Protein AF-A0A3D4XBX3-F1 (afdb_monomer)

Foldseek 3Di:
DVLVVLVVVCVVVVHDLVRVCVVVVHDSVVNVVD

Nearest PDB structures (foldseek):
  7o81-assembly1_AU  TM=9.696E-01  e=1.049E-01  Oryctolagus cuniculus
  3zkc-assembly1_B  TM=9.265E-01  e=9.058E-02  Bacillus subtilis subsp. subtilis str. 168
  1b0n-assembly1_A  TM=9.002E-01  e=1.049E-01  Bacillus subtilis
  1r69-assembly1_A  TM=9.752E-01  e=2.180E-01  Phage 434
  4yrv-assembly1_A  TM=6.255E-01  e=8.459E+00  Nostoc sp. PCC 7120 = FACHB-418

Radius of gyration: 8.62 Å; Cα contacts (8 Å, |Δi|>4): 25; chains: 1; bounding box: 19×14×20 Å

Sequence (34 aa):
MLSENIKALRKSKGLSQQELAVKLNIVRQTVSKW

pLDDT: mean 90.48, std 5.4, range [66.0, 95.12]

Structure (mmCIF, N/CA/C/O backbone):
data_AF-A0A3D4XBX3-F1
#
_entry.id   AF-A0A3D4XBX3-F1
#
loop_
_atom_site.group_PDB
_atom_site.id
_atom_site.type_symbol
_atom_site.label_atom_id
_atom_site.label_alt_id
_atom_site.label_comp_id
_atom_site.label_asym_id
_atom_site.label_entity_id
_atom_site.label_seq_id
_atom_site.pdbx_PDB_ins_code
_atom_site.Cartn_x
_atom_site.Cartn_y
_atom_site.Cartn_z
_atom_site.occupancy
_atom_site.B_iso_or_equiv
_atom_site.auth_seq_id
_atom_site.auth_comp_id
_atom_site.auth_asym_id
_atom_site.auth_atom_id
_atom_site.pdbx_PDB_model_num
ATOM 1 N N . MET A 1 1 ? 7.073 9.987 7.092 1.00 66.00 1 MET A N 1
ATOM 2 C CA . MET A 1 1 ? 5.833 9.204 7.305 1.00 66.00 1 MET A CA 1
ATOM 3 C C . MET A 1 1 ? 4.935 9.274 6.066 1.00 66.00 1 MET A C 1
ATOM 5 O O . MET A 1 1 ? 3.8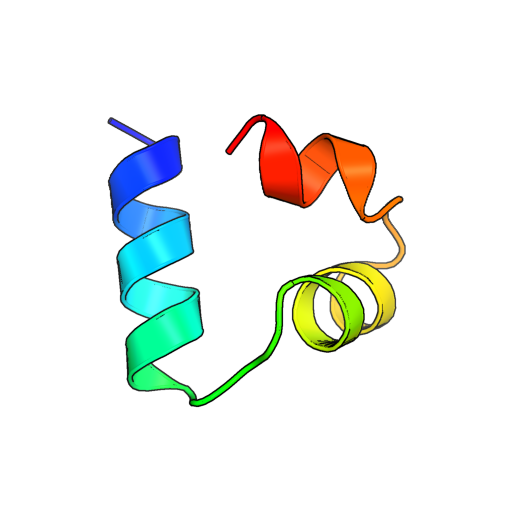25 9.776 6.132 1.00 66.00 1 MET A O 1
ATOM 9 N N . LEU A 1 2 ? 5.425 8.819 4.908 1.00 77.94 2 LEU A N 1
ATOM 10 C CA . LEU A 1 2 ? 4.640 8.801 3.662 1.00 77.94 2 LEU A CA 1
ATOM 11 C C . LEU A 1 2 ? 3.869 7.479 3.522 1.00 77.94 2 LEU A C 1
ATOM 13 O O . LEU A 1 2 ? 2.710 7.471 3.122 1.00 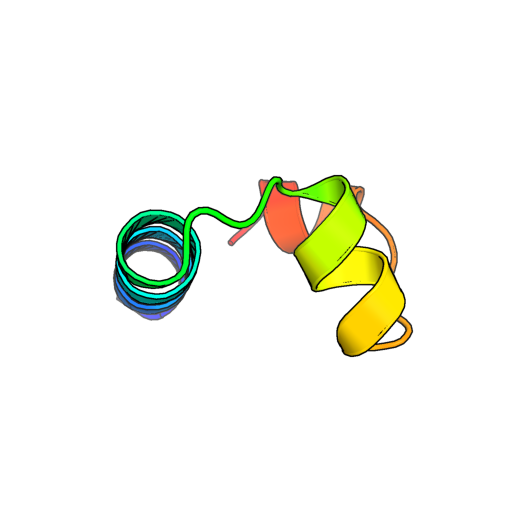77.94 2 LEU A O 1
ATOM 17 N N . SER A 1 3 ? 4.503 6.392 3.959 1.00 84.75 3 SER A N 1
ATOM 18 C CA . SER A 1 3 ? 3.950 5.047 4.101 1.00 84.75 3 SER A CA 1
ATOM 19 C C . SER A 1 3 ? 2.639 5.014 4.892 1.00 84.75 3 SER A C 1
ATOM 21 O O . SER A 1 3 ? 1.584 4.639 4.382 1.00 84.75 3 SER A O 1
ATOM 23 N N . GLU A 1 4 ? 2.669 5.528 6.122 1.00 88.38 4 GLU A N 1
ATOM 24 C CA . GLU A 1 4 ? 1.496 5.565 7.004 1.00 88.38 4 GLU A CA 1
ATOM 25 C C . GLU A 1 4 ? 0.345 6.402 6.426 1.00 88.38 4 GLU A C 1
ATOM 27 O O . GLU A 1 4 ? -0.811 5.982 6.487 1.00 88.38 4 GLU A O 1
ATOM 32 N N . ASN A 1 5 ? 0.645 7.528 5.770 1.00 89.81 5 ASN A N 1
ATOM 33 C CA . ASN A 1 5 ? -0.371 8.356 5.115 1.00 89.81 5 ASN A CA 1
ATOM 34 C C . ASN A 1 5 ? -1.023 7.627 3.931 1.00 89.81 5 ASN A C 1
ATOM 36 O O . ASN A 1 5 ? -2.243 7.674 3.766 1.00 89.81 5 ASN A O 1
ATOM 40 N N . ILE A 1 6 ? -0.233 6.906 3.131 1.00 89.25 6 ILE A N 1
ATOM 41 C CA . ILE A 1 6 ? -0.734 6.101 2.010 1.00 89.25 6 ILE A CA 1
ATOM 42 C C . ILE A 1 6 ? -1.570 4.926 2.525 1.00 89.25 6 ILE A C 1
ATOM 44 O O . ILE A 1 6 ? -2.639 4.638 1.985 1.00 89.25 6 ILE A O 1
ATOM 48 N N . LYS A 1 7 ? -1.140 4.272 3.606 1.00 90.00 7 LYS A N 1
ATOM 49 C CA . LYS A 1 7 ? -1.880 3.185 4.256 1.00 90.00 7 LYS A CA 1
ATOM 50 C C . LYS A 1 7 ? -3.200 3.673 4.855 1.00 90.00 7 LYS A C 1
ATOM 52 O O . LYS A 1 7 ? -4.212 2.984 4.708 1.00 90.00 7 LYS A O 1
ATOM 57 N N . ALA A 1 8 ? -3.210 4.852 5.477 1.00 91.56 8 ALA A N 1
ATOM 58 C CA . ALA A 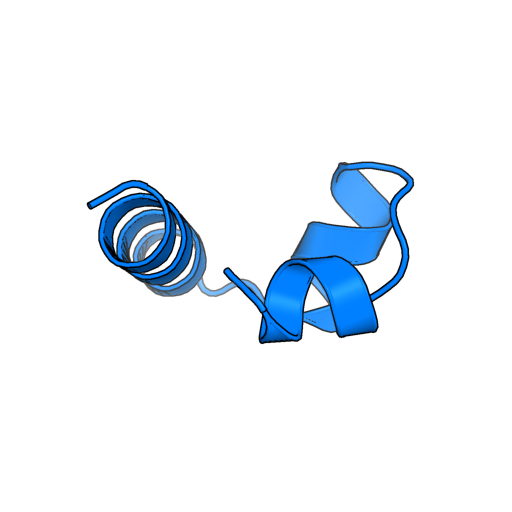1 8 ? -4.411 5.496 5.999 1.00 91.56 8 ALA A CA 1
ATOM 59 C C . ALA A 1 8 ? -5.387 5.859 4.872 1.00 91.56 8 ALA A C 1
ATOM 61 O O . ALA A 1 8 ? -6.564 5.513 4.952 1.00 91.56 8 ALA A O 1
ATOM 62 N N . LEU A 1 9 ? -4.894 6.458 3.783 1.00 91.12 9 LEU A N 1
ATOM 63 C CA . LEU A 1 9 ? -5.704 6.823 2.618 1.00 91.12 9 LEU A CA 1
ATOM 64 C C . LEU A 1 9 ? -6.247 5.594 1.871 1.00 91.12 9 LEU A C 1
ATOM 66 O O . LEU A 1 9 ? -7.377 5.597 1.388 1.00 91.12 9 LEU A O 1
ATOM 70 N N . ARG A 1 10 ? -5.470 4.508 1.810 1.00 92.62 10 ARG A N 1
ATOM 71 C CA . ARG A 1 10 ? -5.918 3.226 1.258 1.00 92.62 10 ARG A CA 1
ATOM 72 C C . ARG A 1 10 ? -7.066 2.643 2.083 1.00 92.62 10 ARG A C 1
ATOM 74 O O . ARG A 1 10 ? -8.078 2.239 1.517 1.00 92.62 10 ARG A O 1
ATOM 81 N N . LYS A 1 11 ? -6.906 2.605 3.412 1.00 90.94 11 LYS A N 1
ATOM 82 C CA . LYS A 1 11 ? -7.922 2.085 4.337 1.00 90.94 11 LYS A CA 1
ATOM 83 C C . LYS A 1 11 ? -9.184 2.946 4.351 1.00 90.94 11 LYS A C 1
ATOM 85 O O . LYS A 1 11 ? -10.270 2.384 4.320 1.00 90.94 11 LYS A O 1
ATOM 90 N N . SER A 1 12 ? -9.059 4.275 4.342 1.00 93.81 12 SER A N 1
ATOM 91 C CA . SER A 1 12 ? -10.218 5.179 4.331 1.00 93.81 12 SER A CA 1
ATOM 92 C C . SER A 1 12 ? -11.052 5.050 3.059 1.00 93.81 12 SER A C 1
ATOM 94 O O . SER A 1 12 ? -12.265 5.220 3.099 1.00 93.81 12 SER A O 1
ATOM 96 N N . LYS A 1 13 ? -10.416 4.691 1.938 1.00 91.88 13 LYS A N 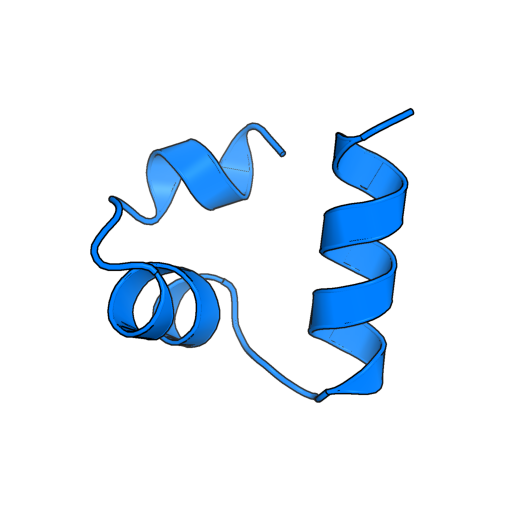1
ATOM 97 C CA . LYS A 1 13 ? -11.091 4.409 0.667 1.00 91.88 13 LYS A CA 1
ATOM 98 C C . LYS A 1 13 ? -11.512 2.945 0.491 1.00 91.88 13 LYS A C 1
ATOM 100 O O . LYS A 1 13 ? -12.011 2.605 -0.575 1.00 91.88 13 LYS A O 1
ATOM 105 N N . GLY A 1 14 ? -11.286 2.079 1.484 1.00 94.12 14 GLY A N 1
ATOM 106 C CA . GLY A 1 14 ? -11.616 0.650 1.405 1.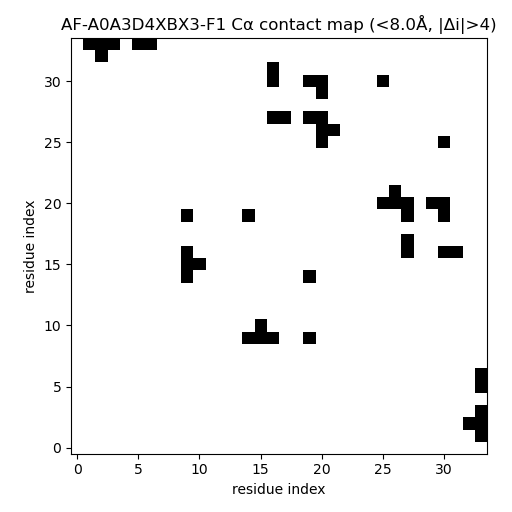00 94.12 14 GLY A CA 1
ATOM 107 C C . GLY A 1 14 ? -10.833 -0.128 0.341 1.00 94.12 14 GLY A C 1
ATOM 108 O O . GLY A 1 14 ? -11.225 -1.229 -0.021 1.00 94.12 14 GLY A O 1
ATOM 109 N N . LEU A 1 15 ? -9.732 0.430 -0.169 1.00 93.50 15 LEU A N 1
ATOM 110 C CA . LEU A 1 15 ? -8.977 -0.149 -1.278 1.00 93.50 15 LEU A CA 1
ATOM 111 C C . LEU A 1 15 ? -8.045 -1.249 -0.772 1.00 93.50 15 LEU A C 1
ATOM 113 O O . LEU A 1 15 ? -7.362 -1.095 0.239 1.00 93.50 15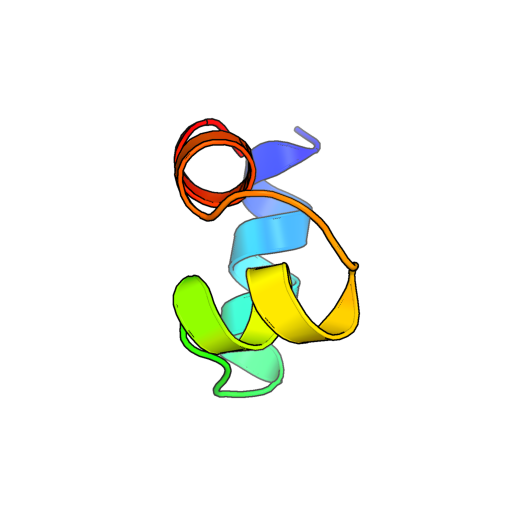 LEU A O 1
ATOM 117 N N . SER A 1 16 ? -7.915 -2.344 -1.502 1.00 93.06 16 SER A N 1
ATOM 118 C CA . SER A 1 16 ? -6.825 -3.303 -1.334 1.00 93.06 16 SER A CA 1
ATOM 119 C C . SER A 1 16 ? -5.502 -2.741 -1.878 1.00 93.06 16 SER A C 1
ATOM 121 O O . SER A 1 16 ? -5.462 -1.759 -2.623 1.00 93.06 16 SER A O 1
ATOM 123 N N . GLN A 1 17 ? -4.374 -3.355 -1.502 1.00 91.62 17 GLN A N 1
ATOM 124 C CA . GLN A 1 17 ? -3.066 -2.968 -2.055 1.00 91.62 17 GLN A CA 1
ATOM 125 C C . GLN A 1 17 ? -3.016 -3.147 -3.578 1.00 91.62 17 GLN A C 1
ATOM 127 O O . GLN A 1 17 ? -2.364 -2.361 -4.259 1.00 91.62 17 GLN A O 1
ATOM 132 N N . GLN A 1 18 ? -3.711 -4.161 -4.100 1.00 93.56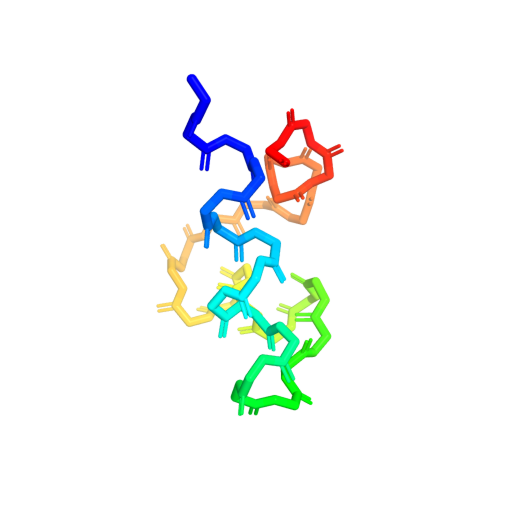 18 GLN A N 1
ATOM 133 C CA . GLN A 1 18 ? -3.772 -4.437 -5.531 1.00 93.56 18 GLN A CA 1
ATOM 134 C C . GLN A 1 18 ? -4.588 -3.370 -6.269 1.00 93.56 18 GLN A C 1
ATOM 136 O O . GLN A 1 18 ? -4.143 -2.870 -7.295 1.00 93.56 18 GLN A O 1
ATOM 141 N N . GLU A 1 19 ? -5.734 -2.957 -5.726 1.00 93.56 19 GLU A N 1
ATOM 142 C CA . GLU A 1 19 ? -6.562 -1.906 -6.333 1.00 93.56 19 GLU A CA 1
ATOM 143 C C . GLU A 1 19 ? -5.858 -0.550 -6.353 1.00 93.56 19 GLU A C 1
ATOM 145 O O . GLU A 1 19 ? -5.945 0.180 -7.341 1.00 93.56 19 GLU A O 1
ATOM 150 N N . LEU A 1 20 ? -5.124 -0.217 -5.286 1.00 93.06 20 LEU A N 1
ATOM 151 C CA . LEU A 1 20 ? -4.317 1.000 -5.26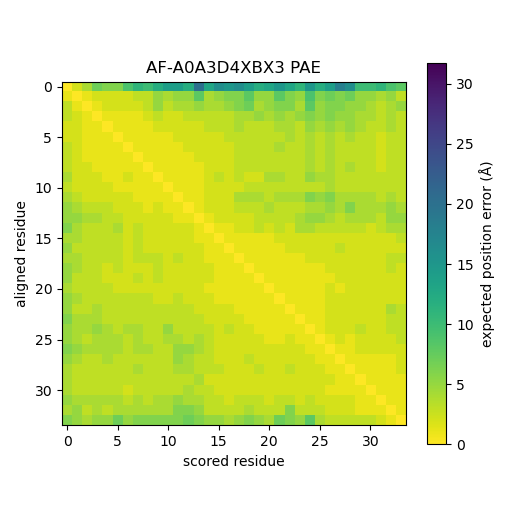0 1.00 93.06 20 LEU A CA 1
ATOM 152 C C . LEU A 1 20 ? -3.182 0.943 -6.293 1.00 93.06 20 LEU A C 1
ATOM 154 O O . LEU A 1 20 ? -2.929 1.932 -6.974 1.00 93.06 20 LEU A O 1
ATOM 158 N N . ALA A 1 21 ? -2.535 -0.215 -6.436 1.00 94.38 21 ALA A N 1
ATOM 159 C CA . ALA A 1 21 ? -1.464 -0.428 -7.402 1.00 94.38 21 ALA A CA 1
ATOM 160 C C . ALA A 1 21 ? -1.959 -0.261 -8.850 1.00 94.38 21 ALA A C 1
ATOM 162 O O . ALA A 1 21 ? -1.357 0.482 -9.621 1.00 94.38 21 ALA A O 1
ATOM 163 N N . VAL A 1 22 ? -3.110 -0.859 -9.183 1.00 95.12 22 VAL A N 1
ATOM 164 C CA . VAL A 1 22 ? -3.748 -0.730 -10.504 1.00 95.12 22 VAL A CA 1
ATOM 165 C C . VAL A 1 22 ? -4.151 0.720 -10.789 1.00 95.12 22 VAL A C 1
ATOM 167 O O . VAL A 1 22 ? -3.862 1.227 -11.865 1.00 95.12 22 VAL A O 1
ATOM 170 N N . LYS A 1 23 ? -4.754 1.430 -9.824 1.00 93.06 23 LYS A N 1
ATOM 171 C CA . LYS A 1 23 ? -5.151 2.842 -10.007 1.00 93.06 23 LYS A CA 1
ATOM 172 C C . LYS A 1 23 ? -3.969 3.789 -10.217 1.00 93.06 23 LYS A C 1
ATOM 174 O O . LYS A 1 23 ? -4.126 4.807 -10.881 1.00 93.06 23 LYS A O 1
ATOM 179 N N . LEU A 1 24 ? -2.820 3.480 -9.623 1.00 92.00 24 LEU A N 1
ATOM 180 C CA . LEU A 1 24 ? -1.602 4.284 -9.729 1.00 92.00 24 LEU A CA 1
ATOM 181 C C . LEU A 1 24 ? -0.671 3.808 -10.855 1.00 92.00 24 LEU A C 1
ATOM 183 O O . LEU A 1 24 ? 0.388 4.402 -11.033 1.00 92.00 24 LEU A O 1
ATOM 187 N N . ASN A 1 25 ? -1.044 2.763 -11.605 1.00 94.44 25 ASN A N 1
ATOM 188 C CA . ASN A 1 25 ? -0.197 2.113 -12.611 1.00 94.44 25 ASN A CA 1
ATOM 189 C C . ASN A 1 25 ? 1.194 1.728 -12.072 1.00 94.44 25 ASN A C 1
ATOM 191 O O . ASN A 1 25 ? 2.205 1.846 -12.762 1.00 94.44 25 ASN A O 1
ATOM 195 N N . ILE A 1 26 ? 1.246 1.262 -10.824 1.00 94.31 26 ILE A N 1
ATOM 196 C CA . ILE A 1 26 ? 2.472 0.784 -10.176 1.00 94.31 26 ILE A CA 1
ATOM 197 C C . ILE A 1 26 ? 2.323 -0.670 -9.744 1.00 94.31 26 ILE A C 1
ATOM 199 O O . ILE A 1 26 ? 1.228 -1.220 -9.657 1.00 94.31 26 ILE A O 1
ATOM 203 N N . VAL A 1 27 ? 3.445 -1.303 -9.418 1.00 94.00 27 VAL A N 1
ATOM 204 C CA . VAL A 1 27 ? 3.464 -2.688 -8.943 1.00 94.00 27 VAL A CA 1
ATOM 205 C C . VAL A 1 27 ? 3.033 -2.760 -7.472 1.00 94.00 27 VAL A C 1
ATOM 207 O O . VAL A 1 27 ? 3.438 -1.934 -6.651 1.00 94.00 27 VAL A O 1
ATOM 210 N N . ARG A 1 28 ? 2.267 -3.798 -7.095 1.00 92.81 28 ARG A N 1
ATOM 211 C CA . ARG A 1 28 ? 1.815 -4.047 -5.707 1.00 92.81 28 ARG A CA 1
ATOM 212 C C . ARG A 1 28 ? 2.965 -4.049 -4.690 1.00 92.81 28 ARG A C 1
ATOM 214 O O . ARG A 1 28 ? 2.785 -3.588 -3.570 1.00 92.81 28 ARG A O 1
ATOM 221 N N . GLN A 1 29 ? 4.148 -4.541 -5.062 1.00 91.62 29 GLN A N 1
ATOM 222 C CA . GLN A 1 29 ? 5.332 -4.531 -4.190 1.00 91.62 29 GLN A CA 1
ATOM 223 C C . GLN A 1 29 ? 5.743 -3.117 -3.771 1.00 91.62 29 GLN A C 1
ATOM 225 O O . GLN A 1 29 ? 6.186 -2.935 -2.642 1.00 91.62 29 GLN A O 1
ATOM 230 N N . THR A 1 30 ? 5.538 -2.115 -4.627 1.00 90.12 30 THR A N 1
ATOM 231 C CA . THR A 1 30 ? 5.768 -0.706 -4.289 1.00 90.12 30 THR A CA 1
ATOM 232 C C . THR A 1 30 ? 4.786 -0.252 -3.210 1.00 90.12 30 THR A C 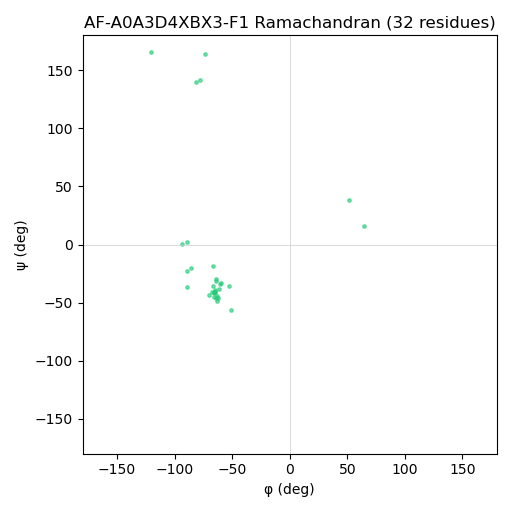1
ATOM 234 O O . THR A 1 30 ? 5.201 0.286 -2.190 1.00 90.12 30 THR A O 1
ATOM 237 N N . VAL A 1 31 ? 3.505 -0.604 -3.361 1.00 90.69 31 VAL A N 1
ATOM 238 C CA . VAL A 1 31 ? 2.446 -0.366 -2.359 1.00 90.69 31 VAL A CA 1
ATOM 239 C C . VAL A 1 31 ? 2.645 -1.183 -1.074 1.00 90.69 31 VAL A C 1
ATOM 241 O O . VAL A 1 31 ? 2.048 -0.874 -0.053 1.00 90.69 31 VAL A O 1
ATOM 244 N N . SER A 1 32 ? 3.450 -2.246 -1.109 1.00 88.88 32 SER A N 1
ATOM 245 C CA . SER A 1 32 ? 3.807 -3.030 0.078 1.00 88.88 32 SER A CA 1
ATOM 246 C C . SER A 1 32 ? 5.006 -2.467 0.839 1.00 88.88 32 SER A C 1
ATOM 248 O O . SER A 1 32 ? 5.210 -2.853 1.987 1.00 88.88 32 SER A O 1
ATOM 250 N N . LYS A 1 33 ? 5.829 -1.637 0.187 1.00 87.75 33 LYS A N 1
ATOM 251 C CA . LYS A 1 33 ? 6.962 -0.934 0.807 1.00 87.75 33 LYS A CA 1
ATOM 252 C C . LYS A 1 33 ? 6.541 0.424 1.377 1.00 87.75 33 LYS A C 1
ATOM 254 O O . LYS A 1 33 ? 7.228 0.950 2.251 1.00 87.75 33 LYS A O 1
ATOM 259 N N . TRP A 1 34 ? 5.447 0.981 0.860 1.00 86.62 34 TRP A N 1
ATOM 260 C CA . TRP A 1 34 ? 4.684 2.074 1.461 1.00 86.62 34 TRP A CA 1
ATOM 261 C C . TRP A 1 34 ? 3.744 1.520 2.535 1.00 86.62 34 TRP A C 1
ATOM 263 O O . TRP A 1 34 ? 3.508 2.239 3.519 1.00 86.62 34 TRP A O 1
#

Secondary structure (DSSP, 8-state):
-HHHHHHHHHHHTT--HHHHHHHTT--HHHHHH-

Mean predicted aligned error: 2.88 Å

Solvent-accessible surface area (backbone atoms only — not comparable to full-atom values): 1988 Å² total; per-residue (Å²): 122,63,30,60,52,52,51,49,54,32,56,76,66,71,47,52,58,59,56,52,13,63,76,67,76,46,58,44,69,59,56,69,75,60